Protein AF-A0A7S0CE92-F1 (afdb_monomer_lite)

Radius of gyration: 18.15 Å; chains: 1; bounding box: 61×39×43 Å

Secondary structure (DSSP, 8-state):
-EEE-S---TT---EEEE--B--SSPPS---HHHH---HHHHSSTTSBPHHHHHHHHHHHHTTS-EEESSHHHHHHHHT----GGGEEEGGG-GGGEEEEEETTEEEEPPHHHHHHHHH----S-TTS---HHHHHHHHHHHHHHHHHHHHHHHHHHHHHHHHHTT---

Sequence (169 aa):
VSLIGWEGSTSERQVLLDTFVKVPERITDFRTWVSGVRAKNINADTAMELHACRNMVGKLLKGKILIGHSLSNDLKALMLDHPRRDVRDTARYGPYMRARTVGGRLQSRKLKDLAEEMLGLKIQQVGKSHSSIDDAGAAMELYKVVREDWEKELAFKLGKKAGKSRKPV

Organism: NCBI:txid420281

InterPro domains:
  IPR012337 Ribonuclease H-like superfamily [SSF53098] (15-144)
  IPR013520 Ribonuclease H-like domain [PF00929] (18-143)
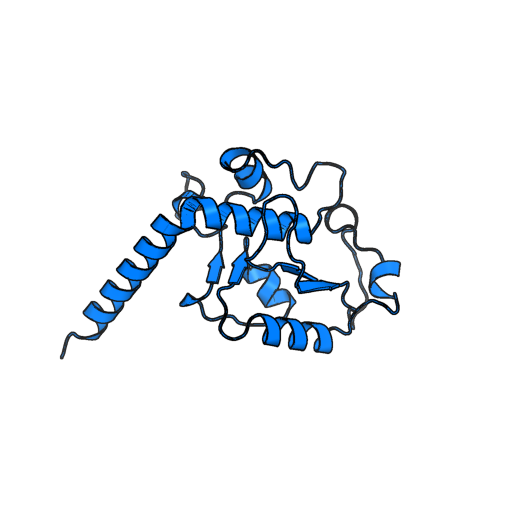  IPR013520 Ribonuclease H-like domain [SM00479] (1-152)
  IPR036397 Ribonuclease H superfamily [G3DSA:3.30.420.10] (1-165)
  IPR047021 RNA exonuclease REXO1/REXO3/REXO4-like [PTHR12801] (11-155)

Structure (mmCIF, N/CA/C/O backbone):
data_AF-A0A7S0CE92-F1
#
_entry.id   AF-A0A7S0CE92-F1
#
loop_
_atom_site.group_PDB
_atom_site.id
_atom_site.type_symbol
_atom_site.label_atom_id
_atom_site.label_alt_id
_atom_site.label_comp_id
_atom_site.label_asym_id
_atom_site.label_entity_id
_atom_site.label_seq_id
_atom_site.pdbx_PDB_ins_code
_atom_site.Cartn_x
_atom_site.Cartn_y
_atom_site.Cartn_z
_atom_site.occupancy
_atom_site.B_iso_or_equiv
_atom_site.auth_seq_id
_atom_site.au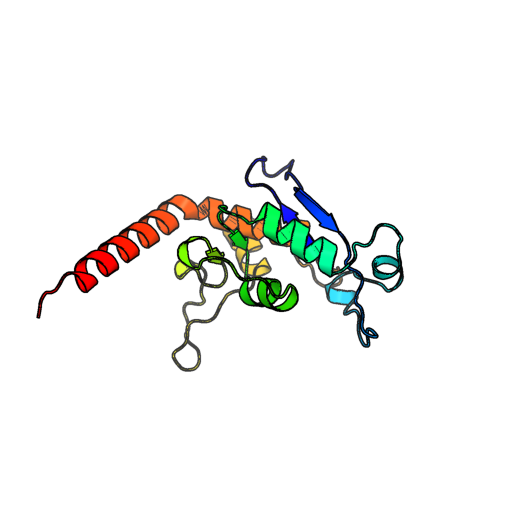th_comp_id
_atom_site.auth_asym_id
_atom_site.auth_atom_id
_atom_site.pdbx_PDB_model_num
ATOM 1 N N . VAL A 1 1 ? 3.609 -5.321 -8.635 1.00 93.88 1 VAL A N 1
ATOM 2 C CA . VAL A 1 1 ? 2.409 -5.476 -7.786 1.00 93.88 1 VAL A CA 1
ATOM 3 C C . VAL A 1 1 ? 2.814 -6.335 -6.620 1.00 93.88 1 VAL A C 1
ATOM 5 O O . VAL A 1 1 ? 3.317 -7.427 -6.862 1.00 93.88 1 VAL A O 1
ATOM 8 N N . SER A 1 2 ? 2.607 -5.842 -5.404 1.00 96.25 2 SER A N 1
ATOM 9 C CA . SER A 1 2 ? 2.942 -6.585 -4.193 1.00 96.25 2 SER A CA 1
ATOM 10 C C . SER A 1 2 ? 1.718 -6.660 -3.284 1.00 96.25 2 SER A C 1
ATOM 12 O O . SER A 1 2 ? 1.010 -5.668 -3.121 1.00 96.25 2 SER A O 1
ATOM 14 N N . LEU A 1 3 ? 1.457 -7.835 -2.719 1.00 96.44 3 LEU A N 1
ATOM 15 C CA . LEU A 1 3 ? 0.448 -8.070 -1.691 1.00 96.44 3 LEU A CA 1
ATOM 16 C C . LEU A 1 3 ? 1.130 -8.756 -0.515 1.00 96.44 3 LEU A C 1
ATOM 18 O O . LEU A 1 3 ? 1.846 -9.741 -0.696 1.00 96.44 3 LEU A O 1
ATOM 22 N N . ILE A 1 4 ? 0.870 -8.253 0.684 1.00 95.12 4 ILE A N 1
ATOM 23 C CA . ILE A 1 4 ? 1.390 -8.826 1.922 1.00 95.12 4 ILE A CA 1
ATOM 24 C C . ILE A 1 4 ? 0.248 -9.401 2.759 1.00 95.12 4 ILE A C 1
ATOM 26 O O . ILE A 1 4 ? -0.882 -8.908 2.720 1.00 95.12 4 ILE A O 1
ATOM 30 N N . GLY A 1 5 ? 0.548 -10.468 3.487 1.00 93.50 5 GLY A N 1
ATOM 31 C CA . GLY A 1 5 ? -0.342 -11.090 4.450 1.00 93.50 5 GLY A CA 1
ATOM 32 C C . GLY A 1 5 ? -0.479 -10.242 5.708 1.00 93.50 5 GLY A C 1
ATOM 33 O O . GLY A 1 5 ? 0.359 -9.394 6.010 1.00 93.50 5 GLY A O 1
ATOM 34 N N . TRP A 1 6 ? -1.571 -10.472 6.435 1.00 90.62 6 TRP A N 1
ATOM 35 C CA . TRP A 1 6 ? -1.788 -9.878 7.755 1.00 90.62 6 TRP A CA 1
ATOM 36 C C . TRP A 1 6 ? -0.788 -10.409 8.792 1.00 90.62 6 TRP A C 1
ATOM 38 O O . TRP A 1 6 ? -0.317 -9.654 9.645 1.00 90.62 6 TRP A O 1
ATOM 48 N N . GLU A 1 7 ? -0.491 -11.707 8.696 1.00 80.69 7 GLU A N 1
ATOM 49 C CA . GLU A 1 7 ? 0.362 -12.443 9.623 1.00 80.69 7 GLU A CA 1
ATOM 50 C C . GLU A 1 7 ? 1.842 -12.090 9.429 1.00 80.69 7 GLU A C 1
ATOM 52 O O . GLU A 1 7 ? 2.333 -11.988 8.301 1.00 80.69 7 GLU A O 1
ATOM 57 N N . GLY A 1 8 ? 2.542 -11.908 10.550 1.00 59.25 8 GLY A N 1
ATOM 58 C CA . GLY A 1 8 ? 3.961 -11.555 10.603 1.00 59.25 8 GLY A CA 1
ATOM 59 C C . GLY A 1 8 ? 4.266 -10.486 11.655 1.00 59.25 8 GLY A C 1
ATOM 60 O O . GLY A 1 8 ? 3.479 -9.558 11.874 1.00 59.25 8 GLY A O 1
ATOM 61 N N . SER A 1 9 ? 5.420 -10.617 12.314 1.00 52.62 9 SER A N 1
ATOM 62 C CA . SER A 1 9 ? 6.028 -9.534 13.094 1.00 52.62 9 SER A CA 1
ATOM 63 C C . SER A 1 9 ? 6.696 -8.527 12.148 1.00 52.62 9 SER A C 1
ATOM 65 O O . SER A 1 9 ? 6.919 -8.819 10.971 1.00 52.62 9 SER A O 1
ATOM 67 N N . THR A 1 10 ? 7.060 -7.341 12.647 1.00 55.44 10 THR A N 1
ATOM 68 C CA . THR A 1 10 ? 7.720 -6.280 11.860 1.00 55.44 10 THR A CA 1
ATOM 69 C C . THR A 1 10 ? 8.959 -6.770 11.090 1.00 55.44 10 THR A C 1
ATOM 71 O O . THR A 1 10 ? 9.312 -6.175 10.074 1.00 55.44 10 THR A O 1
ATOM 74 N N . SER A 1 11 ? 9.601 -7.856 11.542 1.00 57.16 11 SER A N 1
ATOM 75 C CA . SER A 1 11 ? 10.806 -8.438 10.942 1.00 57.16 11 SER A CA 1
ATOM 76 C C . SER A 1 11 ? 10.554 -9.496 9.857 1.00 57.16 11 SER A C 1
ATOM 78 O O . SER A 1 11 ? 11.438 -9.702 9.033 1.00 57.16 11 SER A O 1
ATOM 80 N N . GLU A 1 12 ? 9.381 -10.138 9.798 1.00 65.19 12 GLU A N 1
ATOM 81 C CA . GLU A 1 12 ? 9.079 -11.209 8.829 1.00 65.19 12 GLU A CA 1
ATOM 82 C C . GLU A 1 12 ? 7.691 -11.005 8.211 1.00 65.19 12 GLU A C 1
ATOM 84 O O . GLU A 1 12 ? 6.700 -11.637 8.582 1.00 65.19 12 GLU A O 1
ATOM 89 N N . ARG A 1 13 ? 7.599 -10.076 7.253 1.00 77.56 13 ARG A N 1
ATOM 90 C CA . ARG A 1 13 ? 6.360 -9.860 6.496 1.00 77.56 13 ARG A CA 1
ATOM 91 C C . ARG A 1 13 ? 6.108 -11.050 5.574 1.00 77.56 13 ARG A C 1
ATOM 93 O O . ARG A 1 13 ? 6.932 -11.348 4.710 1.00 77.56 13 ARG A O 1
ATOM 100 N N . GLN A 1 14 ? 4.937 -11.671 5.679 1.00 90.62 14 GLN A N 1
ATOM 101 C CA . GLN A 1 14 ? 4.518 -12.685 4.717 1.00 90.62 14 GLN A CA 1
ATOM 102 C C . GLN A 1 14 ? 4.179 -12.026 3.370 1.00 90.62 14 GLN A C 1
ATOM 104 O O . GLN A 1 14 ? 3.158 -11.354 3.236 1.00 90.62 14 GLN A O 1
ATOM 109 N N . VAL A 1 15 ? 5.008 -12.224 2.347 1.00 93.56 15 VAL A N 1
ATOM 110 C CA . VAL A 1 15 ? 4.711 -11.765 0.980 1.00 93.56 15 VAL A CA 1
ATOM 111 C C . VAL A 1 15 ? 3.827 -12.802 0.286 1.00 93.56 15 VAL A C 1
ATOM 113 O O . VAL A 1 15 ? 4.238 -13.940 0.086 1.00 93.56 15 VAL A O 1
ATOM 116 N N . LEU A 1 16 ? 2.601 -12.417 -0.077 1.00 95.12 16 LEU A N 1
ATOM 117 C CA . LEU A 1 16 ? 1.643 -13.289 -0.776 1.00 95.12 16 LEU A CA 1
ATOM 118 C C . LEU A 1 16 ? 1.808 -13.229 -2.295 1.00 95.12 16 LEU A C 1
ATOM 120 O O . LEU A 1 16 ? 1.530 -14.196 -2.999 1.00 95.12 16 LEU A O 1
ATOM 124 N N . LEU A 1 17 ? 2.212 -12.066 -2.798 1.00 96.69 17 LEU A N 1
ATOM 125 C CA . LEU A 1 17 ? 2.507 -11.820 -4.200 1.00 96.69 17 LEU A CA 1
ATOM 126 C C . LEU A 1 17 ? 3.552 -10.714 -4.266 1.00 96.69 17 LEU A C 1
ATOM 128 O O . LEU A 1 17 ? 3.365 -9.677 -3.639 1.00 96.69 17 LEU A O 1
ATOM 132 N N . ASP A 1 18 ? 4.600 -10.900 -5.056 1.00 96.31 18 ASP A N 1
ATOM 133 C CA . ASP A 1 18 ? 5.468 -9.814 -5.494 1.00 96.31 18 ASP A CA 1
ATOM 134 C C . ASP A 1 18 ? 5.939 -10.096 -6.915 1.00 96.31 18 ASP A C 1
ATOM 136 O O . ASP A 1 18 ? 6.604 -11.093 -7.184 1.00 96.31 18 ASP A O 1
ATOM 140 N N . THR A 1 19 ? 5.496 -9.273 -7.859 1.00 96.44 19 THR A N 1
ATOM 141 C CA . THR A 1 19 ? 5.752 -9.526 -9.276 1.00 96.44 19 THR A CA 1
ATOM 142 C C . THR A 1 19 ? 5.774 -8.244 -10.096 1.00 96.44 19 THR A C 1
ATOM 144 O O . THR A 1 19 ? 5.010 -7.300 -9.847 1.00 96.44 19 THR A O 1
ATOM 147 N N . PHE A 1 20 ? 6.619 -8.221 -11.123 1.00 97.06 20 PHE A N 1
ATOM 148 C CA . PHE A 1 20 ? 6.483 -7.272 -12.222 1.00 97.06 20 PHE A CA 1
ATOM 149 C C . PHE A 1 20 ? 5.397 -7.747 -13.181 1.00 97.06 20 PHE A C 1
ATOM 151 O O . PHE A 1 20 ? 5.122 -8.937 -13.294 1.00 97.06 20 PHE A O 1
ATOM 158 N N . VAL A 1 21 ? 4.761 -6.804 -13.870 1.00 95.81 21 VAL A N 1
ATOM 159 C CA . VAL A 1 21 ? 3.626 -7.109 -14.740 1.00 95.81 21 VAL A CA 1
ATOM 160 C C . VAL A 1 21 ? 3.936 -6.630 -16.142 1.00 95.81 21 VAL A C 1
ATOM 162 O O . VAL A 1 21 ? 4.264 -5.460 -16.335 1.00 95.81 21 VAL A O 1
ATOM 165 N N . LYS A 1 22 ? 3.813 -7.529 -17.115 1.00 94.56 22 LYS A N 1
ATOM 166 C CA . LYS A 1 22 ? 3.915 -7.201 -18.533 1.00 94.56 22 LYS A CA 1
ATOM 167 C C . LYS A 1 22 ? 2.806 -6.237 -18.923 1.00 94.56 22 LYS A C 1
ATOM 169 O O . LYS A 1 22 ? 1.646 -6.421 -18.553 1.00 94.56 22 LYS A O 1
ATOM 174 N N . VAL A 1 23 ? 3.173 -5.199 -19.665 1.00 88.81 23 VAL A N 1
ATOM 175 C CA . VAL A 1 23 ? 2.241 -4.175 -20.144 1.00 88.81 23 VAL A CA 1
ATOM 176 C C . VAL A 1 23 ? 2.038 -4.400 -21.644 1.00 88.81 23 VAL A C 1
ATOM 178 O O . VAL A 1 23 ? 3.033 -4.518 -22.355 1.00 88.81 23 VAL A O 1
ATOM 181 N N . PRO A 1 24 ? 0.789 -4.483 -22.137 1.00 84.62 24 PRO A N 1
ATOM 182 C CA . PRO A 1 24 ? 0.520 -4.763 -23.551 1.00 84.62 24 PRO A CA 1
ATOM 183 C C . PRO A 1 24 ? 0.869 -3.587 -24.475 1.00 84.62 24 PRO A C 1
ATOM 185 O O . PRO A 1 24 ? 1.035 -3.767 -25.676 1.00 84.62 24 PRO A O 1
ATOM 188 N N . GLU A 1 25 ? 0.969 -2.381 -23.918 1.00 89.75 25 GLU A N 1
ATOM 189 C CA . GLU A 1 25 ? 1.263 -1.150 -24.645 1.00 89.75 25 GLU A CA 1
ATOM 190 C C . GLU A 1 25 ? 2.722 -0.715 -24.481 1.00 89.75 25 GLU A C 1
ATOM 192 O O . GLU A 1 25 ? 3.402 -1.049 -23.506 1.00 89.75 25 GLU A O 1
ATOM 197 N N . ARG A 1 26 ? 3.197 0.099 -25.431 1.00 92.56 26 ARG A N 1
ATOM 198 C CA . ARG A 1 26 ? 4.536 0.686 -25.376 1.00 92.56 26 ARG A CA 1
ATOM 199 C C . ARG A 1 26 ? 4.656 1.630 -24.179 1.00 92.56 26 ARG A C 1
ATOM 201 O O . ARG A 1 26 ? 3.981 2.653 -24.107 1.00 92.56 26 ARG A O 1
ATOM 208 N N . ILE A 1 27 ? 5.607 1.337 -23.297 1.00 94.00 27 ILE A N 1
ATOM 209 C CA . ILE A 1 27 ? 5.937 2.197 -22.158 1.00 94.00 27 ILE A CA 1
ATOM 210 C C . ILE A 1 27 ? 6.754 3.399 -22.650 1.00 94.00 27 ILE A C 1
ATOM 212 O O . ILE A 1 27 ? 7.824 3.234 -23.239 1.00 94.00 27 ILE A O 1
ATOM 216 N N . THR A 1 28 ? 6.248 4.609 -22.408 1.00 95.38 28 THR A N 1
ATOM 217 C CA . THR A 1 28 ? 6.917 5.878 -22.751 1.00 95.38 28 THR A CA 1
ATOM 218 C C . THR A 1 28 ? 7.804 6.401 -21.624 1.00 95.38 28 THR A C 1
ATOM 220 O O . THR A 1 28 ? 8.846 6.990 -21.895 1.00 95.38 28 THR A O 1
ATOM 223 N N . ASP A 1 29 ? 7.431 6.144 -20.369 1.00 95.31 29 ASP A N 1
ATOM 224 C CA . ASP A 1 29 ? 8.218 6.464 -19.179 1.00 95.31 29 ASP A CA 1
ATOM 225 C C . ASP A 1 29 ? 7.973 5.413 -18.084 1.00 95.31 29 ASP A C 1
ATOM 227 O O . ASP A 1 29 ? 6.848 5.209 -17.629 1.00 95.31 29 ASP A O 1
ATOM 231 N N . PHE A 1 30 ? 9.040 4.745 -17.640 1.00 93.75 30 PHE A N 1
ATOM 232 C CA . PHE A 1 30 ? 8.991 3.753 -16.557 1.00 93.75 30 PHE A CA 1
ATOM 233 C C . PHE A 1 30 ? 8.929 4.389 -15.164 1.00 93.75 30 PHE A C 1
ATOM 235 O O . PHE A 1 30 ? 8.640 3.709 -14.173 1.00 93.75 30 PHE A O 1
ATOM 242 N N . ARG A 1 31 ? 9.246 5.687 -15.073 1.00 94.75 31 ARG A N 1
ATOM 243 C CA . ARG A 1 31 ? 9.402 6.436 -13.823 1.00 94.75 31 ARG A CA 1
ATOM 244 C C . ARG A 1 31 ? 10.353 5.730 -12.858 1.00 94.75 31 ARG A C 1
ATOM 246 O O . ARG A 1 31 ? 10.114 5.717 -11.654 1.00 94.75 31 ARG A O 1
ATOM 253 N N . THR A 1 32 ? 11.435 5.146 -13.384 1.00 95.00 32 THR A N 1
ATOM 254 C CA . THR A 1 32 ? 12.398 4.297 -12.655 1.00 95.00 32 THR A CA 1
ATOM 255 C C . THR A 1 32 ? 12.919 4.948 -11.376 1.00 95.00 32 THR A C 1
ATOM 257 O O . THR A 1 32 ? 13.135 4.271 -10.377 1.00 95.00 32 THR A O 1
ATOM 260 N N . TRP A 1 33 ? 13.105 6.269 -11.395 1.00 92.81 33 TRP A N 1
ATOM 261 C CA . TRP A 1 33 ? 13.563 7.047 -10.245 1.00 92.81 33 TRP A CA 1
ATOM 262 C C . TRP A 1 33 ? 12.583 7.009 -9.058 1.00 92.81 33 TRP A C 1
ATOM 264 O O . TRP A 1 33 ? 13.015 7.165 -7.922 1.00 92.81 33 TRP A O 1
ATOM 274 N N . VAL A 1 34 ? 11.292 6.755 -9.307 1.00 91.62 34 VAL A N 1
ATOM 275 C CA . VAL A 1 34 ? 10.275 6.489 -8.275 1.00 91.62 34 VAL A CA 1
ATOM 276 C C . VAL A 1 34 ? 10.061 4.995 -8.095 1.00 91.62 34 VAL A C 1
ATOM 278 O O . VAL A 1 34 ? 10.133 4.499 -6.982 1.00 91.62 34 VAL A O 1
ATOM 281 N N . SER A 1 35 ? 9.763 4.271 -9.173 1.00 91.81 35 SER A N 1
ATOM 282 C CA . SER A 1 35 ? 9.226 2.906 -9.108 1.00 91.81 35 SER A CA 1
ATOM 283 C C . SER A 1 35 ? 10.295 1.819 -8.986 1.00 91.81 35 SER A C 1
ATOM 285 O O . SER A 1 35 ? 9.977 0.682 -8.658 1.00 91.81 35 SER A O 1
ATOM 287 N N . GLY A 1 36 ? 11.545 2.124 -9.345 1.00 93.62 36 GLY A N 1
ATOM 288 C CA . GLY A 1 36 ? 12.611 1.132 -9.517 1.00 93.62 36 GLY A CA 1
ATOM 289 C C . GLY A 1 36 ? 12.432 0.217 -10.738 1.00 93.62 36 GLY A C 1
ATOM 290 O O . GLY A 1 36 ? 13.351 -0.530 -11.076 1.00 93.62 36 GLY A O 1
ATOM 291 N N . VAL A 1 37 ? 11.291 0.298 -11.432 1.00 95.56 37 VAL A N 1
ATOM 292 C CA . VAL A 1 37 ? 10.939 -0.538 -12.585 1.00 95.56 37 VAL A CA 1
ATOM 293 C C . VAL A 1 37 ? 11.786 -0.148 -13.792 1.00 95.56 37 VAL A C 1
ATOM 295 O O . VAL A 1 37 ? 11.926 1.026 -14.119 1.00 95.56 37 VAL A O 1
ATOM 298 N N . ARG A 1 38 ? 12.327 -1.142 -14.497 1.00 95.50 38 ARG A N 1
ATOM 299 C CA . ARG A 1 38 ? 13.091 -0.986 -15.743 1.00 95.50 38 ARG A CA 1
ATOM 300 C C . ARG A 1 38 ? 12.521 -1.898 -16.825 1.00 95.50 38 ARG A C 1
ATOM 302 O O . ARG A 1 38 ? 11.871 -2.892 -16.514 1.00 95.50 38 ARG A O 1
ATOM 309 N N . ALA A 1 39 ? 12.858 -1.638 -18.089 1.00 94.56 39 ALA A N 1
ATOM 310 C CA . ALA A 1 39 ? 12.448 -2.486 -19.215 1.00 94.56 39 ALA A CA 1
ATOM 311 C C . ALA A 1 39 ? 12.777 -3.976 -18.994 1.00 94.56 39 ALA A C 1
ATOM 313 O O . ALA A 1 39 ? 11.930 -4.835 -19.215 1.00 94.56 39 ALA A O 1
ATOM 314 N N . LYS A 1 40 ? 13.963 -4.280 -18.443 1.00 95.12 40 LYS A N 1
ATOM 315 C CA . LYS A 1 40 ? 14.366 -5.656 -18.105 1.00 95.12 40 LYS A CA 1
ATOM 316 C C . LYS A 1 40 ? 13.442 -6.348 -17.100 1.00 95.12 40 LYS A C 1
ATOM 318 O O . LYS A 1 40 ? 13.341 -7.562 -17.127 1.00 95.12 40 LYS A O 1
ATOM 323 N N . ASN A 1 41 ? 12.795 -5.596 -16.207 1.00 94.94 41 ASN A N 1
ATOM 324 C CA . ASN A 1 41 ? 11.875 -6.163 -15.225 1.00 94.94 41 ASN A CA 1
ATOM 325 C C . ASN A 1 41 ? 10.555 -6.575 -15.873 1.00 94.94 41 ASN A C 1
ATOM 327 O O . ASN A 1 41 ? 9.974 -7.572 -15.475 1.00 94.94 41 ASN A O 1
ATOM 331 N N . ILE A 1 42 ? 10.094 -5.803 -16.858 1.00 93.94 42 ILE A N 1
ATOM 332 C CA . ILE A 1 42 ? 8.842 -6.055 -17.578 1.00 93.94 42 ILE A CA 1
ATOM 333 C C . ILE A 1 42 ? 9.026 -7.167 -18.615 1.00 93.94 42 ILE A C 1
ATOM 335 O O . ILE A 1 42 ? 8.133 -7.982 -18.798 1.00 93.94 42 ILE A O 1
ATOM 339 N N . ASN A 1 43 ? 10.198 -7.234 -19.248 1.00 91.69 43 ASN A N 1
ATOM 340 C CA . ASN A 1 43 ? 10.514 -8.229 -20.276 1.00 91.69 43 ASN A CA 1
ATOM 341 C C . ASN A 1 43 ? 11.083 -9.541 -19.711 1.00 91.69 43 ASN A C 1
ATOM 343 O O . ASN A 1 43 ? 11.430 -10.424 -20.487 1.00 91.69 43 ASN A O 1
ATOM 347 N N . ALA A 1 44 ? 11.236 -9.657 -18.391 1.00 92.25 44 ALA A N 1
ATOM 348 C CA . ALA A 1 44 ? 11.722 -10.882 -17.770 1.00 92.25 44 ALA A CA 1
ATOM 349 C C . ALA A 1 44 ? 10.684 -12.007 -17.887 1.00 92.25 44 ALA A C 1
ATOM 351 O O . ALA A 1 44 ? 9.482 -11.763 -17.771 1.00 92.25 44 ALA A O 1
ATOM 352 N N . ASP A 1 45 ? 11.151 -13.251 -17.995 1.00 92.19 45 ASP A N 1
ATOM 353 C CA . ASP A 1 45 ? 10.279 -14.436 -17.983 1.00 92.19 45 ASP A CA 1
ATOM 354 C C . ASP A 1 45 ? 9.525 -14.598 -16.654 1.00 92.19 45 ASP A C 1
ATOM 356 O O . ASP A 1 45 ? 8.461 -15.209 -16.596 1.00 92.19 45 ASP A O 1
ATOM 360 N N . THR A 1 46 ? 10.050 -14.002 -15.580 1.00 92.69 46 THR A N 1
ATOM 361 C CA . THR A 1 46 ? 9.419 -13.963 -14.255 1.00 92.69 46 THR A CA 1
ATOM 362 C C . THR A 1 46 ? 8.313 -12.911 -14.133 1.00 92.69 46 THR A C 1
ATOM 364 O O . THR A 1 46 ? 7.587 -12.905 -13.136 1.00 92.69 46 THR A O 1
ATOM 367 N N . ALA A 1 47 ? 8.166 -12.012 -15.113 1.00 95.50 47 ALA A N 1
ATOM 368 C CA . ALA A 1 47 ? 7.102 -11.018 -15.120 1.00 95.50 47 ALA A CA 1
ATOM 369 C C . ALA A 1 47 ? 5.771 -11.658 -15.525 1.00 95.50 47 ALA A C 1
ATOM 371 O O . ALA A 1 47 ? 5.662 -12.338 -16.548 1.00 95.50 47 ALA A O 1
ATOM 372 N N . MET A 1 48 ? 4.729 -11.404 -14.739 1.00 96.81 48 MET A N 1
ATOM 373 C CA . MET A 1 48 ? 3.404 -11.951 -14.998 1.00 96.81 48 MET A CA 1
ATOM 374 C C . MET A 1 48 ? 2.690 -11.215 -16.130 1.00 96.81 48 MET A C 1
ATOM 376 O O . MET A 1 48 ? 2.734 -9.989 -16.226 1.00 96.81 48 MET A O 1
ATOM 380 N N . GLU A 1 49 ? 1.922 -11.956 -16.927 1.00 96.06 49 GLU A N 1
ATOM 381 C CA . GLU A 1 49 ? 0.948 -11.364 -17.845 1.00 96.06 49 GLU A CA 1
ATOM 382 C C . GLU A 1 49 ? -0.117 -10.572 -17.072 1.00 96.06 49 GLU A C 1
ATOM 384 O O . GLU A 1 49 ? -0.605 -11.011 -16.024 1.00 96.06 49 GLU A O 1
ATOM 389 N N . LEU A 1 50 ? -0.532 -9.419 -17.606 1.00 94.19 50 LEU A N 1
ATOM 390 C CA . LEU A 1 50 ? -1.469 -8.513 -16.933 1.00 94.19 50 LEU A CA 1
ATOM 391 C C . LEU A 1 50 ? -2.779 -9.199 -16.519 1.00 94.19 50 LEU A C 1
ATOM 393 O O . LEU A 1 50 ? -3.253 -9.009 -15.399 1.00 94.19 50 LEU A O 1
ATOM 397 N N . HIS A 1 51 ? -3.355 -10.028 -17.392 1.00 94.94 51 HIS A N 1
ATOM 398 C CA . HIS A 1 51 ? -4.575 -10.776 -17.076 1.00 94.94 51 HIS A CA 1
ATOM 399 C C . HIS A 1 51 ? -4.355 -11.804 -15.954 1.00 94.94 51 HIS A C 1
ATOM 401 O O . HIS A 1 51 ? -5.174 -11.906 -15.039 1.00 94.94 51 HIS A O 1
ATOM 407 N N . ALA A 1 52 ? -3.228 -12.521 -15.973 1.00 96.50 52 ALA A N 1
ATOM 408 C CA . ALA A 1 52 ? -2.882 -13.475 -14.923 1.00 96.50 52 ALA A CA 1
ATOM 409 C C . ALA A 1 52 ? -2.684 -12.770 -13.572 1.00 96.50 52 ALA A C 1
ATOM 411 O O . ALA A 1 52 ? -3.200 -13.237 -12.555 1.00 96.50 52 ALA A O 1
ATOM 412 N N . CYS A 1 53 ? -2.013 -11.612 -13.571 1.00 97.06 53 CYS A N 1
ATOM 413 C CA . CYS A 1 53 ? -1.837 -10.788 -12.378 1.00 97.06 53 CYS A CA 1
ATOM 414 C C . CYS A 1 53 ? -3.193 -10.345 -11.808 1.00 97.06 53 CYS A C 1
ATOM 416 O O . CYS A 1 53 ? -3.464 -10.567 -10.630 1.00 97.06 53 CYS A O 1
ATOM 418 N N . ARG A 1 54 ? -4.094 -9.815 -12.649 1.00 96.56 54 ARG A N 1
ATOM 419 C CA . ARG A 1 54 ? -5.456 -9.419 -12.243 1.00 96.56 54 ARG A CA 1
ATOM 420 C C . ARG A 1 54 ? -6.239 -10.566 -11.619 1.00 96.56 54 ARG A C 1
ATOM 422 O O . ARG A 1 54 ? -6.819 -10.396 -10.549 1.00 96.56 54 ARG A O 1
ATOM 429 N N . ASN A 1 55 ? -6.222 -11.737 -12.253 1.00 97.62 55 ASN A N 1
ATOM 430 C CA . ASN A 1 55 ? -6.910 -12.919 -11.741 1.00 97.62 55 ASN A CA 1
ATOM 431 C C . ASN A 1 55 ? -6.344 -13.364 -10.390 1.00 97.62 55 ASN A C 1
ATOM 433 O O . ASN A 1 55 ? -7.104 -13.713 -9.488 1.00 97.62 55 ASN A O 1
ATOM 437 N N . MET A 1 56 ? -5.019 -13.353 -10.240 1.00 97.94 56 MET A N 1
ATOM 438 C CA . MET A 1 56 ? -4.357 -13.739 -8.998 1.00 97.94 56 MET A CA 1
ATOM 439 C C . MET A 1 56 ? -4.664 -12.754 -7.867 1.00 97.94 56 MET A C 1
ATOM 441 O O . MET A 1 56 ? -5.086 -13.181 -6.795 1.00 97.94 56 MET A O 1
ATOM 445 N N . VAL A 1 57 ? -4.549 -11.447 -8.124 1.00 98.06 57 VAL A N 1
ATOM 446 C CA . VAL A 1 57 ? -4.918 -10.400 -7.160 1.00 98.06 57 VAL A CA 1
ATOM 447 C C . VAL A 1 57 ? -6.393 -10.523 -6.779 1.00 98.06 57 VAL A C 1
ATOM 449 O O . VAL A 1 57 ? -6.713 -10.579 -5.596 1.00 98.06 57 VAL A O 1
ATOM 452 N N . GLY A 1 58 ? -7.298 -10.648 -7.752 1.00 97.75 58 GLY A N 1
ATOM 453 C CA . GLY A 1 58 ? -8.731 -10.801 -7.491 1.00 97.75 58 GLY A CA 1
ATOM 454 C C . GLY A 1 58 ? -9.053 -12.024 -6.625 1.00 97.75 58 GLY A C 1
ATOM 455 O O . GLY A 1 58 ? -9.854 -11.927 -5.695 1.00 97.75 58 GLY A O 1
ATOM 456 N N . LYS A 1 59 ? -8.386 -13.161 -6.871 1.00 98.00 59 LYS A N 1
ATOM 457 C CA . LYS A 1 59 ? -8.506 -14.365 -6.032 1.00 98.00 59 LYS A CA 1
ATOM 458 C C . LYS A 1 59 ? -7.998 -14.124 -4.612 1.00 98.00 59 LYS A C 1
ATOM 460 O O . LYS A 1 59 ? -8.693 -14.483 -3.666 1.00 98.00 59 LYS A O 1
ATOM 465 N N . LEU A 1 60 ? -6.828 -13.501 -4.461 1.00 97.12 60 LEU A N 1
ATOM 466 C CA . LEU A 1 60 ? -6.233 -13.212 -3.154 1.00 97.12 60 LEU A CA 1
ATOM 467 C C . LEU A 1 60 ? -7.079 -12.230 -2.335 1.00 97.12 60 LEU A C 1
ATOM 469 O O . LEU A 1 60 ? -7.174 -12.388 -1.123 1.00 97.12 60 LEU A O 1
ATOM 473 N N . LEU A 1 61 ? -7.729 -11.257 -2.977 1.00 97.12 61 LEU A N 1
ATOM 474 C CA . LEU A 1 61 ? -8.563 -10.257 -2.303 1.00 97.12 61 LEU A CA 1
ATOM 475 C C . LEU A 1 61 ? -9.989 -10.737 -1.993 1.00 97.12 61 LEU A C 1
ATOM 477 O O . LEU A 1 61 ? -10.692 -10.100 -1.205 1.00 97.12 61 LEU A O 1
ATOM 481 N N . LYS A 1 62 ? -10.454 -11.832 -2.604 1.00 97.19 62 LYS A N 1
ATOM 482 C CA . LYS A 1 62 ? -11.843 -12.289 -2.466 1.00 97.19 62 LYS A CA 1
ATOM 483 C C . LYS A 1 62 ? -12.183 -12.595 -1.003 1.00 97.19 62 LYS A C 1
ATOM 485 O O . LYS A 1 62 ? -11.571 -13.457 -0.379 1.00 97.19 62 LYS A O 1
ATOM 490 N N . GLY A 1 63 ? -13.199 -11.903 -0.480 1.00 96.69 63 GLY A N 1
ATOM 491 C CA . GLY A 1 63 ? -13.691 -12.087 0.891 1.00 96.69 63 GLY A CA 1
ATOM 492 C C . GLY A 1 63 ? -12.726 -11.614 1.983 1.00 96.69 63 GLY A C 1
ATOM 493 O O . GLY A 1 63 ? -12.913 -11.978 3.140 1.00 96.69 63 GLY A O 1
ATOM 494 N N . LYS A 1 64 ? -11.692 -10.840 1.632 1.00 97.25 64 LYS A N 1
ATOM 495 C CA . LYS A 1 64 ? -10.724 -10.283 2.584 1.00 97.25 64 LYS A CA 1
ATOM 496 C C . LYS A 1 64 ? -10.940 -8.791 2.782 1.00 97.25 64 LYS A C 1
ATOM 498 O O . LYS A 1 64 ? -11.606 -8.146 1.983 1.00 97.25 64 LYS A O 1
ATOM 503 N N . ILE A 1 65 ? -10.332 -8.264 3.838 1.00 97.88 65 ILE A N 1
ATOM 504 C CA . ILE A 1 65 ? -10.181 -6.831 4.070 1.00 97.88 65 ILE A CA 1
ATOM 505 C C . ILE A 1 65 ? -8.937 -6.352 3.314 1.00 97.88 65 ILE A C 1
ATOM 507 O O . ILE A 1 65 ? -7.856 -6.909 3.501 1.00 97.88 65 ILE A O 1
ATOM 511 N N . LEU A 1 66 ? -9.078 -5.320 2.484 1.00 98.44 66 LEU A N 1
ATOM 512 C CA . LEU A 1 66 ? -7.969 -4.694 1.767 1.00 98.44 66 LEU A CA 1
ATOM 513 C C . LEU A 1 66 ? -7.488 -3.443 2.506 1.00 98.44 66 LEU A C 1
ATOM 515 O O . LEU A 1 66 ? -8.224 -2.461 2.615 1.00 98.44 66 LEU A O 1
ATOM 519 N N . ILE A 1 67 ? -6.240 -3.468 2.968 1.00 98.38 67 ILE A N 1
ATOM 520 C CA . ILE A 1 67 ? -5.568 -2.348 3.637 1.00 98.38 67 ILE A CA 1
ATOM 521 C C . ILE A 1 67 ? -4.529 -1.743 2.691 1.00 98.38 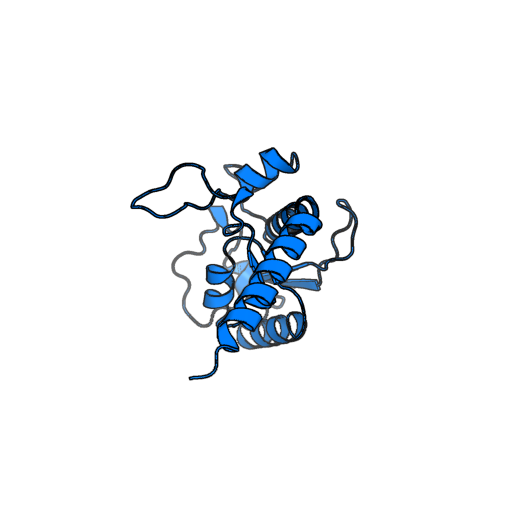67 ILE A C 1
ATOM 523 O O . ILE A 1 67 ? -3.854 -2.466 1.961 1.00 98.38 67 ILE A O 1
ATOM 527 N N . GLY A 1 68 ? -4.396 -0.417 2.691 1.00 98.06 68 GLY A N 1
ATOM 528 C CA . GLY A 1 68 ? -3.394 0.270 1.878 1.00 98.06 68 GLY A CA 1
ATOM 529 C C . GLY A 1 68 ? -3.442 1.785 2.020 1.00 98.06 68 GLY A C 1
ATOM 530 O O . GLY A 1 68 ? -4.033 2.317 2.962 1.00 98.06 68 GLY A O 1
ATOM 531 N N . HIS A 1 69 ? -2.810 2.492 1.084 1.00 98.31 69 HIS A N 1
ATOM 532 C CA . HIS A 1 69 ? -2.732 3.950 1.086 1.00 98.31 69 HIS A CA 1
ATOM 533 C C . HIS A 1 69 ? -3.027 4.510 -0.308 1.00 98.31 69 HIS A C 1
ATOM 535 O O . HIS A 1 69 ? -2.241 4.324 -1.228 1.00 98.31 69 HIS A O 1
ATOM 541 N N . SER A 1 70 ? -4.138 5.238 -0.457 1.00 96.81 70 SER A N 1
ATOM 542 C CA . SER A 1 70 ? -4.659 5.721 -1.748 1.00 96.81 70 SER A CA 1
ATOM 543 C C . SER A 1 70 ? -5.026 4.597 -2.730 1.00 96.81 70 SER A C 1
ATOM 545 O O . SER A 1 70 ? -4.812 4.719 -3.939 1.00 96.81 70 SER A O 1
ATOM 547 N N . LEU A 1 71 ? -5.657 3.537 -2.211 1.00 97.31 71 LEU A N 1
ATOM 548 C CA . LEU A 1 71 ? -5.978 2.286 -2.920 1.00 97.31 71 LEU A CA 1
ATOM 549 C C . LEU A 1 71 ? -6.800 2.469 -4.204 1.00 97.31 71 LEU A C 1
ATOM 551 O O . LEU A 1 71 ? -6.802 1.595 -5.069 1.00 97.31 71 LEU A O 1
ATOM 555 N N . SER A 1 72 ? -7.512 3.591 -4.355 1.00 95.38 72 SER A N 1
ATOM 556 C CA . SER A 1 72 ? -8.243 3.895 -5.590 1.00 95.38 72 SER A CA 1
ATOM 557 C C . SER A 1 72 ? -7.330 3.952 -6.815 1.00 95.38 72 SER A C 1
ATOM 559 O O . SER A 1 72 ? -7.766 3.599 -7.907 1.00 95.38 72 SER A O 1
ATOM 561 N N . ASN A 1 73 ? -6.081 4.396 -6.645 1.00 94.38 73 ASN A N 1
ATOM 562 C CA . ASN A 1 73 ? -5.115 4.472 -7.737 1.00 94.38 73 ASN A CA 1
ATOM 563 C C . ASN A 1 73 ? -4.689 3.067 -8.182 1.00 94.38 73 ASN A C 1
ATOM 565 O O . ASN A 1 73 ? -4.714 2.769 -9.376 1.00 94.38 73 ASN A O 1
ATOM 569 N N . ASP A 1 74 ? -4.375 2.196 -7.222 1.00 95.12 74 ASP A N 1
ATOM 570 C CA . ASP A 1 74 ? -3.918 0.827 -7.474 1.00 95.12 74 ASP A CA 1
ATOM 571 C C . ASP A 1 74 ? -5.025 -0.039 -8.082 1.00 95.12 74 ASP A C 1
ATOM 573 O O . ASP A 1 74 ? -4.826 -0.696 -9.105 1.00 95.12 74 ASP A O 1
ATOM 577 N N . LEU A 1 75 ? -6.225 0.011 -7.496 1.00 96.69 75 LEU A N 1
ATOM 578 C CA . LEU A 1 75 ? -7.392 -0.725 -7.984 1.00 96.69 75 LEU A CA 1
ATOM 579 C C . LEU A 1 75 ? -7.780 -0.291 -9.402 1.00 96.69 75 LEU A C 1
ATOM 581 O O . LEU A 1 75 ? -8.040 -1.141 -10.254 1.00 96.69 75 LEU A O 1
ATOM 585 N N . LYS A 1 76 ? -7.726 1.016 -9.697 1.00 96.00 76 LYS A N 1
ATOM 586 C CA . LYS A 1 76 ? -7.969 1.533 -11.049 1.00 96.00 76 LYS A CA 1
ATOM 587 C C . LYS A 1 76 ? -6.916 1.044 -12.044 1.00 96.00 76 LYS A C 1
ATOM 589 O O . LYS A 1 76 ? -7.284 0.623 -13.137 1.00 96.00 76 LYS A O 1
ATOM 594 N N . ALA A 1 77 ? -5.632 1.061 -11.681 1.00 92.94 77 ALA A N 1
ATOM 595 C CA . ALA A 1 77 ? -4.560 0.551 -12.541 1.00 92.94 77 ALA A CA 1
ATOM 596 C C . ALA A 1 77 ? -4.731 -0.950 -12.843 1.00 92.94 77 ALA A C 1
ATOM 598 O O . ALA A 1 77 ? -4.497 -1.412 -13.963 1.00 92.94 77 ALA A O 1
ATOM 599 N N . LEU A 1 78 ? -5.211 -1.712 -11.859 1.00 94.06 78 LEU A N 1
ATOM 600 C CA . LEU A 1 78 ? -5.506 -3.133 -12.010 1.00 94.06 78 LEU A CA 1
ATOM 601 C C . LEU A 1 78 ? -6.871 -3.411 -12.647 1.00 94.06 78 LEU A C 1
ATOM 603 O O . LEU A 1 78 ? -7.113 -4.554 -13.019 1.00 94.06 78 LEU A O 1
ATOM 607 N N . MET A 1 79 ? -7.724 -2.405 -12.850 1.00 94.44 79 MET A N 1
ATOM 608 C CA . MET A 1 79 ? -9.118 -2.574 -13.285 1.00 94.44 79 MET A CA 1
ATOM 609 C C . MET A 1 79 ? -9.882 -3.573 -12.400 1.00 94.44 79 MET A C 1
ATOM 611 O O . MET A 1 79 ? -10.562 -4.471 -12.893 1.00 94.44 79 MET A O 1
ATOM 615 N N . LEU A 1 80 ? -9.714 -3.441 -11.083 1.00 96.19 80 LEU A N 1
ATOM 616 C CA . LEU A 1 80 ? -10.379 -4.255 -10.071 1.00 96.19 80 LEU A CA 1
ATOM 617 C C . LEU A 1 80 ? -11.219 -3.370 -9.155 1.00 96.19 80 LEU A C 1
ATOM 619 O O . LEU A 1 80 ? -10.858 -2.230 -8.878 1.00 96.19 80 LEU A O 1
ATOM 623 N N . ASP A 1 81 ? -12.292 -3.942 -8.620 1.00 95.81 81 ASP A N 1
ATOM 624 C CA . ASP A 1 81 ? -13.089 -3.341 -7.558 1.00 95.81 81 ASP A CA 1
ATOM 625 C C . ASP A 1 81 ? -12.965 -4.153 -6.269 1.00 95.81 81 ASP A C 1
ATOM 627 O O . ASP A 1 81 ? -12.746 -5.367 -6.280 1.00 95.81 81 ASP A O 1
ATOM 631 N N . HIS A 1 82 ? -13.146 -3.476 -5.138 1.00 97.69 82 HIS A N 1
ATOM 632 C CA . HIS A 1 82 ? -13.225 -4.114 -3.831 1.00 97.69 82 HIS A CA 1
ATOM 633 C C . HIS A 1 82 ? -14.384 -3.511 -3.023 1.00 97.69 82 HIS A C 1
ATOM 635 O O . HIS A 1 82 ? -14.593 -2.292 -3.084 1.00 97.69 82 HIS A O 1
ATOM 641 N N . PRO A 1 83 ? -15.171 -4.314 -2.277 1.00 96.81 83 PRO A N 1
ATOM 642 C CA . PRO A 1 83 ? -16.310 -3.791 -1.534 1.00 96.81 83 PRO A CA 1
ATOM 643 C C . PRO A 1 83 ? -15.882 -2.675 -0.581 1.00 96.81 83 PRO A C 1
ATOM 645 O O . PRO A 1 83 ? -14.977 -2.843 0.227 1.00 96.81 83 PRO A O 1
ATOM 648 N N . ARG A 1 84 ? -16.563 -1.524 -0.625 1.00 94.44 84 ARG A N 1
ATOM 649 C CA . ARG A 1 84 ? -16.169 -0.344 0.174 1.00 94.44 84 ARG A CA 1
ATOM 650 C C . ARG A 1 84 ? -16.133 -0.599 1.682 1.00 94.44 84 ARG A C 1
ATOM 652 O O . ARG A 1 84 ? -15.367 0.053 2.376 1.00 94.44 84 ARG A O 1
ATOM 659 N N . ARG A 1 85 ? -16.973 -1.511 2.180 1.00 94.31 85 ARG A N 1
ATOM 660 C CA . ARG A 1 85 ? -16.984 -1.938 3.592 1.00 94.31 85 ARG A CA 1
ATOM 661 C C . ARG A 1 85 ? -15.746 -2.753 3.978 1.00 94.31 85 ARG A C 1
ATOM 663 O O . ARG A 1 85 ? -15.428 -2.836 5.155 1.00 94.31 85 ARG A O 1
ATOM 67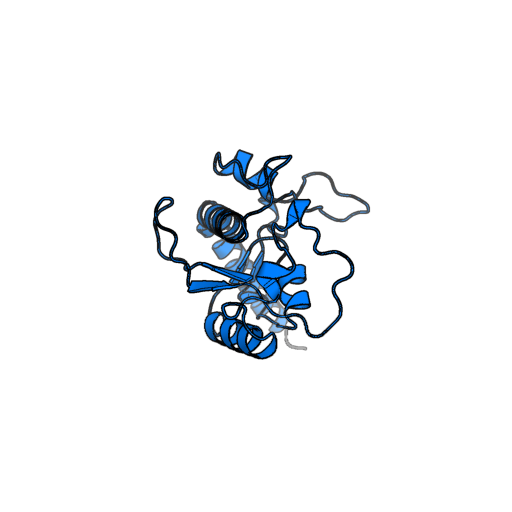0 N N . ASP A 1 86 ? -15.077 -3.323 2.980 1.00 97.00 86 ASP A N 1
ATOM 671 C CA . ASP A 1 86 ? -13.921 -4.192 3.130 1.00 97.00 86 ASP A CA 1
ATOM 672 C C . ASP A 1 86 ? -12.595 -3.439 2.870 1.00 97.00 86 ASP A C 1
ATOM 674 O O . ASP A 1 86 ? -11.523 -3.984 3.099 1.00 97.00 86 ASP A O 1
ATOM 678 N N . VAL A 1 87 ? -12.639 -2.145 2.514 1.00 97.81 87 VAL A N 1
ATOM 679 C CA . VAL A 1 87 ? -11.460 -1.286 2.272 1.00 97.81 87 VAL A CA 1
ATOM 680 C C . VAL A 1 87 ? -11.066 -0.467 3.507 1.00 97.81 87 VAL A C 1
ATOM 682 O O . VAL A 1 87 ? -11.872 0.303 4.030 1.00 97.81 87 VAL A O 1
ATOM 685 N N . ARG A 1 88 ? -9.793 -0.547 3.906 1.00 98.06 88 ARG A N 1
ATOM 686 C CA . ARG A 1 88 ? -9.138 0.251 4.960 1.00 98.06 88 ARG A CA 1
ATOM 687 C C . ARG A 1 88 ? -8.033 1.098 4.325 1.00 98.06 88 ARG A C 1
ATOM 689 O O . ARG A 1 88 ? -6.867 0.717 4.276 1.00 98.06 88 ARG A O 1
ATOM 696 N N . ASP A 1 89 ? -8.426 2.241 3.771 1.00 98.06 89 ASP A N 1
ATOM 697 C CA . ASP A 1 89 ? -7.508 3.161 3.092 1.00 98.06 89 ASP A CA 1
ATOM 698 C C . ASP A 1 89 ? -6.965 4.215 4.065 1.00 98.06 89 ASP A C 1
ATOM 700 O O . ASP A 1 89 ? -7.676 5.145 4.458 1.00 98.06 89 ASP A O 1
ATOM 704 N N . THR A 1 90 ? -5.696 4.075 4.449 1.00 98.00 90 THR A N 1
ATOM 705 C CA . THR A 1 90 ? -5.017 4.955 5.415 1.00 98.00 90 THR A CA 1
ATOM 706 C C . THR A 1 90 ? -4.916 6.403 4.930 1.00 98.00 90 THR A C 1
ATOM 708 O O . THR A 1 90 ? -4.852 7.313 5.750 1.00 98.00 90 THR A O 1
ATOM 711 N N . ALA A 1 91 ? -4.999 6.661 3.619 1.00 97.44 91 ALA A N 1
ATOM 712 C CA . ALA A 1 91 ? -5.036 8.022 3.079 1.00 97.44 91 ALA A CA 1
ATOM 713 C C . ALA A 1 91 ? -6.379 8.733 3.334 1.00 97.44 91 ALA A C 1
ATOM 715 O O . ALA A 1 91 ? -6.480 9.952 3.175 1.00 97.44 91 ALA A O 1
ATOM 716 N N . ARG A 1 92 ? -7.422 7.976 3.700 1.00 95.12 92 ARG A N 1
ATOM 717 C CA . ARG A 1 92 ? -8.789 8.467 3.927 1.00 95.12 92 ARG A CA 1
ATOM 718 C C . ARG A 1 92 ? -9.237 8.350 5.382 1.00 95.12 92 ARG A C 1
ATOM 720 O O . ARG A 1 92 ? -10.369 8.724 5.689 1.00 95.12 92 ARG A O 1
ATOM 727 N N . TYR A 1 93 ? -8.385 7.824 6.259 1.00 95.81 93 TYR A N 1
ATOM 728 C CA . TYR A 1 93 ? -8.679 7.743 7.681 1.00 95.81 93 TYR A CA 1
ATOM 729 C C . TYR A 1 93 ? -8.586 9.135 8.303 1.00 95.81 93 TYR A C 1
ATOM 731 O O . TYR A 1 93 ? -7.539 9.771 8.224 1.00 95.81 93 TYR A O 1
ATOM 739 N N . GLY A 1 94 ? -9.685 9.617 8.892 1.00 94.25 94 GLY A N 1
ATOM 740 C CA . GLY A 1 94 ? -9.821 10.995 9.381 1.00 94.25 94 GLY A CA 1
ATOM 741 C C . GLY A 1 94 ? -8.652 11.463 10.258 1.00 94.25 94 GLY A C 1
ATOM 742 O O . GLY A 1 94 ? -8.062 12.494 9.935 1.00 94.25 94 GLY A O 1
ATOM 743 N N . PRO A 1 95 ? -8.253 10.693 11.288 1.00 94.75 95 PRO A N 1
ATOM 744 C CA . PRO A 1 95 ? -7.099 11.013 12.135 1.00 94.75 95 PRO A CA 1
ATOM 745 C C . PRO A 1 95 ? -5.749 11.117 11.405 1.00 94.75 95 PRO A C 1
ATOM 747 O O . PRO A 1 95 ? -4.832 11.751 11.913 1.00 94.75 95 PRO A O 1
ATOM 750 N N . TYR A 1 96 ? -5.613 10.533 10.211 1.00 96.25 96 TYR A N 1
ATOM 751 C CA . TYR A 1 96 ? -4.409 10.636 9.373 1.00 96.25 96 TYR A CA 1
ATOM 752 C C . TYR A 1 96 ? -4.491 11.733 8.309 1.00 96.25 96 TYR A C 1
ATOM 754 O O . TYR A 1 96 ? -3.525 11.969 7.577 1.00 96.25 96 TYR A O 1
ATOM 762 N N . MET A 1 97 ? -5.628 12.417 8.186 1.00 95.38 97 MET A N 1
ATOM 763 C CA . MET A 1 97 ? -5.769 13.525 7.250 1.00 95.38 97 MET A CA 1
ATOM 764 C C . MET A 1 97 ? -5.137 14.799 7.815 1.00 95.38 97 MET A C 1
ATOM 766 O O . MET A 1 97 ? -4.956 14.973 9.018 1.00 95.38 97 MET A O 1
ATOM 770 N N . ARG A 1 98 ? -4.796 15.731 6.926 1.00 93.00 98 ARG A N 1
ATOM 771 C CA . ARG A 1 98 ? -4.327 17.058 7.331 1.00 93.00 98 ARG A CA 1
ATOM 772 C C . ARG A 1 98 ? -5.443 17.792 8.072 1.00 93.00 98 ARG A C 1
ATOM 774 O O . ARG A 1 98 ? -6.575 17.819 7.596 1.00 93.00 98 ARG A O 1
ATOM 781 N N . ALA A 1 99 ? -5.090 18.471 9.164 1.00 87.44 99 ALA A N 1
ATOM 782 C CA . ALA A 1 99 ? -6.025 19.312 9.914 1.00 87.44 99 ALA A CA 1
ATOM 783 C C . ALA A 1 99 ? -6.612 20.447 9.055 1.00 87.44 99 ALA A C 1
ATOM 785 O O . ALA A 1 99 ? -7.770 20.828 9.208 1.00 87.44 99 ALA A O 1
ATOM 786 N N . ARG A 1 100 ? -5.819 20.978 8.114 1.00 87.94 100 ARG A N 1
ATOM 787 C CA . ARG A 1 100 ? -6.257 22.034 7.198 1.00 87.94 100 ARG A CA 1
ATOM 788 C C . ARG A 1 100 ? -7.017 21.452 6.008 1.00 87.94 100 ARG A C 1
ATOM 790 O O . ARG A 1 100 ? -6.523 20.559 5.318 1.00 87.94 100 ARG A O 1
ATOM 797 N N . THR A 1 101 ? -8.171 22.038 5.710 1.00 87.06 101 THR A N 1
ATOM 798 C CA . THR A 1 101 ? -8.909 21.787 4.471 1.00 87.06 101 THR A CA 1
ATOM 799 C C . THR A 1 101 ? -8.425 22.711 3.353 1.00 87.06 101 THR A C 1
ATOM 801 O O . THR A 1 101 ? -8.033 23.854 3.583 1.00 87.06 101 THR A O 1
ATOM 804 N N . VAL A 1 102 ? -8.452 22.216 2.117 1.00 84.56 102 VAL A N 1
ATOM 805 C CA . VAL A 1 102 ? -8.188 23.008 0.907 1.00 84.56 102 VAL A CA 1
ATOM 806 C C . VAL A 1 102 ? -9.437 22.934 0.042 1.00 84.56 102 VAL A C 1
ATOM 808 O O . VAL A 1 102 ? -9.904 21.838 -0.272 1.00 84.56 102 VAL A O 1
ATOM 811 N N . GLY A 1 103 ? -10.033 24.087 -0.276 1.00 85.06 103 GLY A N 1
ATOM 812 C CA . GLY A 1 103 ? -11.300 24.148 -1.017 1.00 85.06 103 GLY A CA 1
ATOM 813 C C . GLY A 1 103 ? -12.436 23.374 -0.335 1.00 85.06 103 GLY A C 1
ATOM 814 O O . GLY A 1 103 ? -13.186 22.666 -1.004 1.00 85.06 103 GLY A O 1
ATOM 815 N N . GLY A 1 104 ? -12.499 23.413 1.002 1.00 86.06 104 GLY A N 1
ATOM 816 C CA . GLY A 1 104 ? -13.505 22.697 1.797 1.00 86.06 104 GLY A CA 1
ATOM 817 C C . GLY A 1 104 ? -13.305 21.178 1.889 1.00 86.06 104 GLY A C 1
ATOM 818 O O . GLY A 1 104 ? -14.140 20.492 2.471 1.00 86.06 104 GLY A O 1
ATOM 819 N N . ARG A 1 105 ? -12.211 20.629 1.342 1.00 84.81 105 ARG A N 1
ATOM 820 C CA . ARG A 1 105 ? -11.918 19.189 1.375 1.00 84.81 105 ARG A CA 1
ATOM 821 C C . ARG A 1 105 ? -10.711 18.886 2.252 1.00 84.81 105 ARG A C 1
ATOM 823 O O . ARG A 1 105 ? -9.666 19.529 2.119 1.00 84.81 105 ARG A O 1
ATOM 830 N N . LEU A 1 106 ? -10.851 17.877 3.112 1.00 89.44 106 LEU A N 1
ATOM 831 C CA . LEU A 1 106 ? -9.724 17.292 3.837 1.00 89.44 106 LEU A CA 1
ATOM 832 C C . LEU A 1 106 ? -8.714 16.715 2.844 1.00 89.44 106 LEU A C 1
ATOM 834 O O . LEU A 1 106 ? -9.087 16.156 1.812 1.00 89.44 106 LEU A O 1
ATOM 838 N N . GLN A 1 107 ? -7.436 16.860 3.174 1.00 93.56 107 GLN A N 1
ATOM 839 C CA . GLN A 1 107 ? -6.327 16.441 2.325 1.00 93.56 107 GLN A CA 1
ATOM 840 C C . GLN A 1 107 ? -5.601 15.260 2.961 1.00 93.56 107 GLN A C 1
ATOM 842 O O . GLN A 1 107 ? -5.355 15.262 4.168 1.00 93.56 107 GLN A O 1
ATOM 847 N N . SER A 1 108 ? -5.235 14.266 2.156 1.00 94.56 108 SER A N 1
ATOM 848 C CA . SER A 1 108 ? -4.433 13.144 2.635 1.00 94.56 108 SER A CA 1
ATOM 849 C C . SER A 1 108 ? -3.006 13.592 2.983 1.00 94.56 108 SER A C 1
ATOM 851 O O . SER A 1 108 ? -2.432 14.518 2.390 1.00 94.56 108 SER A O 1
ATOM 853 N N . ARG A 1 109 ? -2.423 12.942 3.991 1.00 96.69 109 ARG A N 1
ATOM 854 C CA . ARG A 1 109 ? -0.979 12.985 4.249 1.00 96.69 109 ARG A CA 1
ATOM 855 C C . ARG A 1 109 ? -0.273 11.950 3.374 1.00 96.69 109 ARG A C 1
ATOM 857 O O . ARG A 1 109 ? -0.904 11.000 2.925 1.00 96.69 109 ARG A O 1
ATOM 864 N N . LYS A 1 110 ? 1.026 12.138 3.117 1.00 96.44 110 LYS A N 1
ATOM 865 C CA . LYS A 1 110 ? 1.818 11.141 2.385 1.00 96.44 110 LYS A CA 1
ATOM 866 C C . LYS A 1 110 ? 2.099 9.953 3.301 1.00 96.44 110 LYS A C 1
ATOM 868 O O . LYS A 1 110 ? 2.344 10.153 4.489 1.00 96.44 110 LYS A O 1
ATOM 873 N N . LEU A 1 111 ? 2.146 8.750 2.730 1.00 97.50 111 LEU A N 1
ATOM 874 C CA . LEU A 1 111 ? 2.467 7.530 3.471 1.00 97.50 111 LEU A CA 1
ATOM 875 C C . LEU A 1 111 ? 3.787 7.650 4.238 1.00 97.50 111 LEU A C 1
ATOM 877 O O . LEU A 1 111 ? 3.818 7.347 5.422 1.00 97.50 111 LEU A O 1
ATOM 881 N N . LYS A 1 112 ? 4.848 8.156 3.596 1.00 96.62 112 LYS A N 1
ATOM 882 C CA . LYS A 1 112 ? 6.159 8.329 4.238 1.00 96.62 112 LYS A CA 1
ATOM 883 C C . LYS A 1 112 ? 6.121 9.233 5.474 1.00 96.62 112 LYS A C 1
ATOM 885 O O . LYS A 1 112 ? 6.769 8.920 6.461 1.00 96.62 112 LYS A O 1
ATOM 890 N N . ASP A 1 113 ? 5.320 10.301 5.432 1.00 97.06 113 ASP A N 1
ATOM 891 C CA . ASP A 1 113 ? 5.215 11.253 6.541 1.00 97.06 113 ASP A CA 1
ATOM 892 C C . ASP A 1 113 ? 4.490 10.591 7.727 1.00 97.06 113 ASP A C 1
ATOM 894 O O . ASP A 1 113 ? 4.846 10.815 8.876 1.00 97.06 113 ASP A O 1
ATOM 898 N N . LEU A 1 114 ? 3.464 9.775 7.448 1.00 97.75 114 LEU A N 1
ATOM 899 C CA . LEU A 1 114 ? 2.743 9.011 8.471 1.00 97.75 114 LEU A CA 1
ATOM 900 C C . LEU A 1 114 ? 3.597 7.874 9.038 1.00 97.75 114 LEU A C 1
ATOM 902 O O . LEU A 1 114 ? 3.595 7.656 10.242 1.00 97.75 114 LEU A O 1
ATOM 906 N N . ALA A 1 115 ? 4.319 7.151 8.184 1.00 97.12 115 ALA A N 1
ATOM 907 C CA . ALA A 1 115 ? 5.173 6.042 8.590 1.00 97.12 115 ALA A CA 1
ATOM 908 C C . ALA A 1 115 ? 6.320 6.516 9.494 1.00 97.12 115 ALA A C 1
ATOM 910 O O . ALA A 1 115 ? 6.613 5.871 10.499 1.00 97.12 115 ALA A O 1
ATOM 911 N N . GLU A 1 116 ? 6.931 7.660 9.182 1.00 96.94 116 GLU A N 1
ATOM 912 C CA . GLU A 1 116 ? 7.980 8.239 10.019 1.00 96.94 116 GLU A CA 1
ATOM 913 C C . GLU A 1 116 ? 7.423 8.723 11.365 1.00 96.94 116 GLU A C 1
ATOM 915 O O . GLU A 1 116 ? 7.970 8.369 12.404 1.00 96.94 116 GLU A O 1
ATOM 920 N N . GLU A 1 117 ? 6.309 9.462 11.365 1.00 96.38 117 GLU A N 1
ATOM 921 C CA . GLU A 1 117 ? 5.721 10.030 12.589 1.00 96.38 117 GLU A CA 1
ATOM 922 C C . GLU A 1 117 ? 5.120 8.973 13.523 1.00 96.38 117 GLU A C 1
ATOM 924 O O . GLU A 1 117 ? 5.327 9.029 14.731 1.00 96.38 117 GLU A O 1
ATOM 929 N N . MET A 1 118 ? 4.371 8.013 12.977 1.00 95.31 118 MET A N 1
ATOM 930 C CA . MET A 1 118 ? 3.582 7.069 13.776 1.00 95.31 118 MET A CA 1
ATOM 931 C C . MET A 1 118 ? 4.328 5.771 14.081 1.00 95.31 118 MET A C 1
ATOM 933 O O . MET A 1 118 ? 4.019 5.112 15.070 1.00 95.31 118 MET A O 1
ATOM 937 N N . LEU A 1 119 ? 5.262 5.369 13.213 1.00 94.75 119 LEU A N 1
ATOM 938 C CA . LEU A 1 119 ? 5.943 4.072 13.300 1.00 94.75 119 LEU A CA 1
ATOM 939 C C . LEU A 1 119 ? 7.467 4.206 13.437 1.00 94.75 119 LEU A C 1
ATOM 941 O O . LEU A 1 119 ? 8.145 3.197 13.616 1.00 94.75 119 LEU A O 1
ATOM 945 N N . GLY A 1 120 ? 8.031 5.412 13.294 1.00 95.31 120 GLY A N 1
ATOM 946 C CA . GLY A 1 120 ? 9.482 5.609 13.225 1.00 95.31 120 GLY A CA 1
ATOM 947 C C . GLY A 1 120 ? 10.131 5.007 11.970 1.00 95.31 120 GLY A C 1
ATOM 948 O O . GLY A 1 120 ? 11.347 4.812 11.937 1.00 95.31 120 GLY A O 1
ATOM 949 N N . LEU A 1 121 ? 9.348 4.685 10.931 1.00 93.56 121 LEU A N 1
ATOM 950 C CA . LEU A 1 121 ? 9.821 3.993 9.729 1.00 93.56 121 LEU A CA 1
ATOM 951 C C . LEU A 1 121 ? 10.150 4.974 8.597 1.00 93.56 121 LEU A C 1
ATOM 953 O O . LEU A 1 121 ? 9.279 5.666 8.073 1.00 93.56 121 LEU A O 1
ATOM 957 N N . LYS A 1 122 ? 11.410 4.971 8.146 1.00 94.25 122 LYS A N 1
ATOM 958 C CA . LYS A 1 122 ? 11.890 5.809 7.033 1.00 94.25 122 LYS A CA 1
ATOM 959 C C . LYS A 1 122 ? 11.799 5.097 5.682 1.00 94.25 122 LYS A C 1
ATOM 961 O O . LYS A 1 122 ? 12.778 4.513 5.208 1.00 94.25 122 LYS A O 1
ATOM 966 N N . ILE A 1 123 ? 10.638 5.202 5.042 1.00 94.19 123 ILE A N 1
ATOM 967 C CA . ILE A 1 123 ? 10.372 4.701 3.681 1.00 94.19 123 ILE A CA 1
ATOM 968 C C . ILE A 1 123 ? 10.498 5.814 2.625 1.00 94.19 123 ILE A C 1
ATOM 970 O O . ILE A 1 123 ? 10.509 6.998 2.961 1.00 94.19 123 ILE A O 1
ATOM 974 N N . GLN A 1 124 ? 10.561 5.447 1.338 1.00 92.81 124 GLN A N 1
ATOM 975 C CA . GLN A 1 124 ? 10.528 6.399 0.208 1.00 92.81 124 GLN A CA 1
ATOM 976 C C . GLN A 1 124 ? 11.596 7.511 0.300 1.00 92.81 124 GLN A C 1
ATOM 978 O O . GLN A 1 124 ? 11.322 8.702 0.105 1.00 92.81 124 GLN A O 1
ATOM 983 N N . GLN A 1 125 ? 12.822 7.122 0.662 1.00 91.31 125 GLN A N 1
ATOM 984 C CA . GLN A 1 125 ? 13.936 8.053 0.847 1.00 91.31 125 GLN A CA 1
ATOM 985 C C . GLN A 1 125 ? 14.305 8.745 -0.471 1.00 91.31 125 GLN A C 1
ATOM 987 O O . GLN A 1 125 ? 14.334 8.127 -1.534 1.00 91.31 125 GLN A O 1
ATOM 992 N N . VAL A 1 126 ? 14.627 10.037 -0.390 1.00 88.44 126 VAL A N 1
ATOM 993 C CA . VAL A 1 126 ? 15.018 10.839 -1.557 1.00 88.44 126 VAL A CA 1
ATOM 994 C C . VAL A 1 126 ? 16.249 10.223 -2.224 1.00 88.44 126 VAL A C 1
ATOM 996 O O . VAL A 1 126 ? 17.206 9.846 -1.553 1.00 88.44 126 VAL A O 1
ATOM 999 N N . GLY A 1 127 ? 16.215 10.112 -3.553 1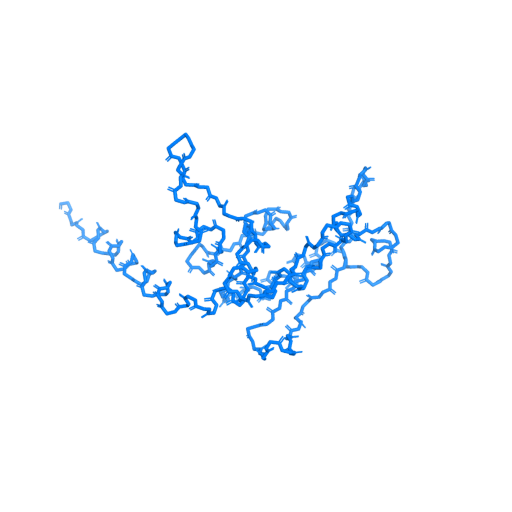.00 87.12 127 GLY A N 1
ATOM 1000 C CA . GLY A 1 127 ? 17.293 9.505 -4.338 1.00 87.12 127 GLY A CA 1
ATOM 1001 C C . GLY A 1 127 ? 17.263 7.974 -4.388 1.00 87.12 127 GLY A C 1
ATOM 1002 O O . GLY A 1 127 ? 18.104 7.385 -5.064 1.00 87.12 127 GLY A O 1
ATOM 1003 N N . LYS A 1 128 ? 16.297 7.321 -3.727 1.00 91.31 128 LYS A N 1
ATOM 1004 C CA . LYS A 1 128 ? 16.066 5.875 -3.818 1.00 91.31 128 LYS A CA 1
ATOM 1005 C C . LYS A 1 128 ? 14.693 5.593 -4.418 1.00 91.31 128 LYS A C 1
ATOM 1007 O O . LYS A 1 128 ? 13.722 6.290 -4.130 1.00 91.31 128 LYS A O 1
ATOM 1012 N N . SER A 1 129 ? 14.610 4.542 -5.227 1.00 92.56 129 SER A N 1
ATOM 1013 C CA . SER A 1 129 ? 13.321 4.023 -5.673 1.00 92.56 129 SER A CA 1
ATOM 1014 C C . SER A 1 129 ? 12.524 3.475 -4.493 1.00 92.56 129 SER A C 1
ATOM 1016 O O . SER A 1 129 ? 13.083 2.983 -3.512 1.00 92.56 129 SER A O 1
ATOM 1018 N N . HIS A 1 130 ? 11.209 3.539 -4.612 1.00 92.75 130 HIS A N 1
ATOM 1019 C CA . HIS A 1 130 ? 10.283 3.004 -3.636 1.00 92.75 130 HIS A CA 1
ATOM 1020 C C . HIS A 1 130 ? 10.243 1.477 -3.735 1.00 92.75 130 HIS A C 1
ATOM 1022 O O . HIS A 1 130 ? 10.455 0.897 -4.800 1.00 92.75 130 HIS A O 1
ATOM 1028 N N . SER A 1 131 ? 9.938 0.841 -2.611 1.00 94.56 131 SER A N 1
ATOM 1029 C CA . SER A 1 131 ? 9.703 -0.594 -2.503 1.00 94.56 131 SER A CA 1
ATOM 1030 C C . SER A 1 131 ? 8.219 -0.792 -2.228 1.00 94.56 131 SER A C 1
ATOM 1032 O O . SER A 1 131 ? 7.709 -0.344 -1.201 1.00 94.56 131 SER A O 1
ATOM 1034 N N . SER A 1 132 ? 7.505 -1.444 -3.146 1.00 94.75 132 SER A N 1
ATOM 1035 C CA . SER A 1 132 ? 6.069 -1.699 -2.985 1.00 94.75 132 SER A CA 1
ATOM 1036 C C . SER A 1 132 ? 5.765 -2.615 -1.797 1.00 94.75 132 SER A C 1
ATOM 1038 O O . SER A 1 132 ? 4.702 -2.487 -1.194 1.00 94.75 132 SER A O 1
ATOM 1040 N N . ILE A 1 133 ? 6.700 -3.495 -1.421 1.00 94.69 133 ILE A N 1
ATOM 1041 C CA . ILE A 1 133 ? 6.598 -4.322 -0.211 1.00 94.69 133 ILE A CA 1
ATOM 1042 C C . ILE A 1 133 ? 6.676 -3.448 1.046 1.00 94.69 133 ILE A C 1
ATOM 1044 O O . ILE A 1 133 ? 5.875 -3.629 1.964 1.00 94.69 133 ILE A O 1
ATOM 1048 N N . ASP A 1 134 ? 7.607 -2.491 1.093 1.00 94.25 134 ASP A N 1
ATOM 1049 C CA . ASP A 1 134 ? 7.753 -1.599 2.249 1.00 94.25 134 ASP A CA 1
ATOM 1050 C C . ASP A 1 134 ? 6.574 -0.644 2.389 1.00 94.25 134 ASP A C 1
ATOM 1052 O O . ASP A 1 134 ? 6.086 -0.437 3.499 1.00 94.25 134 ASP A O 1
ATOM 1056 N N . ASP A 1 135 ? 6.075 -0.119 1.271 1.00 95.81 135 ASP A N 1
ATOM 1057 C CA . ASP A 1 135 ? 4.894 0.740 1.250 1.00 95.81 135 ASP A CA 1
ATOM 1058 C C . ASP A 1 135 ? 3.642 -0.027 1.722 1.00 95.81 135 ASP A C 1
ATOM 1060 O O . ASP A 1 135 ? 2.898 0.460 2.580 1.00 95.81 135 ASP A O 1
ATOM 1064 N N . ALA A 1 136 ? 3.426 -1.254 1.229 1.00 95.81 136 ALA A N 1
ATOM 1065 C CA . ALA A 1 136 ? 2.328 -2.108 1.686 1.00 95.81 136 ALA A CA 1
ATOM 1066 C C . ALA A 1 136 ? 2.458 -2.441 3.183 1.00 95.81 136 ALA A C 1
ATOM 1068 O O . ALA A 1 136 ? 1.476 -2.368 3.923 1.00 95.81 136 ALA A O 1
ATOM 1069 N N . GLY A 1 137 ? 3.680 -2.740 3.634 1.00 94.88 137 GLY A N 1
ATOM 1070 C CA . GLY A 1 137 ? 4.006 -2.991 5.036 1.00 94.88 137 GLY A CA 1
ATOM 1071 C C . GLY A 1 137 ? 3.681 -1.803 5.928 1.00 94.88 137 GLY A C 1
ATOM 1072 O O . GLY A 1 137 ? 2.955 -1.948 6.904 1.00 94.88 137 GLY A O 1
ATOM 1073 N N . ALA A 1 138 ? 4.156 -0.612 5.570 1.00 96.06 138 ALA A N 1
ATOM 1074 C CA . ALA A 1 138 ? 3.898 0.601 6.335 1.00 96.06 138 ALA A CA 1
ATOM 1075 C C . ALA A 1 138 ? 2.398 0.918 6.426 1.00 96.06 138 ALA A C 1
ATOM 1077 O O . ALA A 1 138 ? 1.913 1.273 7.496 1.00 96.06 138 ALA A O 1
ATOM 1078 N N . ALA A 1 139 ? 1.639 0.751 5.337 1.00 97.19 139 ALA A N 1
ATOM 1079 C CA . ALA A 1 139 ? 0.191 0.957 5.364 1.00 97.19 139 ALA A CA 1
ATOM 1080 C C . ALA A 1 139 ? -0.532 -0.056 6.275 1.00 97.19 139 ALA A C 1
ATOM 1082 O O . ALA A 1 139 ? -1.461 0.321 6.992 1.00 97.19 139 ALA A O 1
ATOM 1083 N N . MET A 1 140 ? -0.094 -1.320 6.273 1.00 96.00 140 MET A N 1
ATOM 1084 C CA . MET A 1 140 ? -0.602 -2.363 7.170 1.00 96.00 140 MET A CA 1
ATOM 1085 C C . MET A 1 140 ? -0.319 -2.031 8.640 1.00 96.00 140 MET A C 1
ATOM 1087 O O . MET A 1 140 ? -1.225 -2.103 9.469 1.00 96.00 140 MET A O 1
ATOM 1091 N N . GLU A 1 141 ? 0.913 -1.631 8.957 1.00 95.25 141 GLU A N 1
ATOM 1092 C CA . GLU A 1 141 ? 1.324 -1.276 10.320 1.00 95.25 141 GLU A CA 1
ATOM 1093 C C . GLU A 1 141 ? 0.610 -0.017 10.827 1.00 95.25 141 GLU A C 1
ATOM 1095 O O . GLU A 1 141 ? 0.129 -0.000 11.958 1.00 95.25 141 GLU A O 1
ATOM 1100 N N . LEU A 1 142 ? 0.422 0.998 9.975 1.00 97.25 142 LEU A N 1
ATOM 1101 C CA . LEU A 1 142 ? -0.404 2.160 10.314 1.00 97.25 142 LEU A CA 1
ATOM 1102 C C . LEU A 1 142 ? -1.816 1.727 10.708 1.00 97.25 142 LEU A C 1
ATOM 1104 O O . LEU A 1 142 ? -2.311 2.112 11.761 1.00 97.25 142 LEU A O 1
ATOM 1108 N N . TYR A 1 143 ? -2.460 0.881 9.902 1.00 97.31 143 TYR A N 1
ATOM 1109 C CA . TYR A 1 143 ? -3.784 0.373 10.249 1.00 97.31 143 TYR A CA 1
ATOM 1110 C C . TYR A 1 143 ? -3.779 -0.440 11.553 1.00 97.31 143 TYR A C 1
ATOM 1112 O O . TYR A 1 143 ? -4.689 -0.261 12.357 1.00 97.31 143 TYR A O 1
ATOM 1120 N N . LYS A 1 144 ? -2.766 -1.284 11.805 1.00 95.50 144 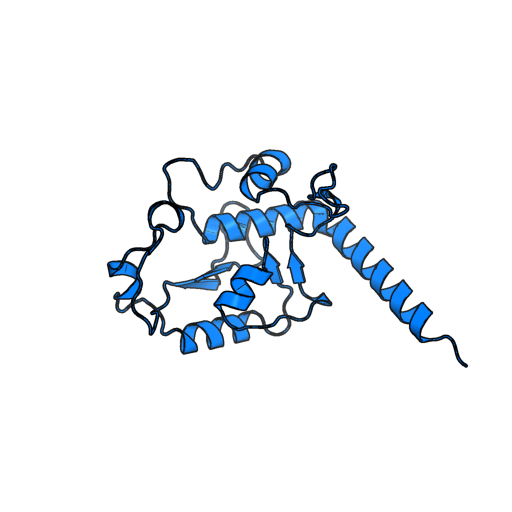LYS A N 1
ATOM 1121 C CA . LYS A 1 144 ? -2.642 -2.048 13.061 1.00 95.50 144 LYS A CA 1
ATOM 1122 C C . LYS A 1 144 ? -2.651 -1.135 14.291 1.00 95.50 144 LYS A C 1
ATOM 1124 O O . LYS A 1 144 ? -3.368 -1.446 15.238 1.00 95.50 144 LYS A O 1
ATOM 1129 N N . VAL A 1 145 ? -1.940 -0.003 14.248 1.00 95.75 145 VAL A N 1
ATOM 1130 C CA . VAL A 1 145 ? -1.872 0.969 15.360 1.00 95.75 145 VAL A CA 1
ATOM 1131 C C . VAL A 1 145 ? -3.248 1.523 15.737 1.00 95.75 145 VAL A C 1
ATOM 1133 O O . VAL A 1 145 ? -3.530 1.713 16.914 1.00 95.75 145 VAL A O 1
ATOM 1136 N N . VAL A 1 146 ? -4.117 1.774 14.757 1.00 96.75 146 VAL A N 1
ATOM 1137 C CA . VAL A 1 146 ? -5.429 2.417 14.976 1.00 96.75 146 VAL A CA 1
ATOM 1138 C C . VAL A 1 146 ? -6.611 1.466 14.785 1.00 96.75 146 VAL A C 1
ATOM 1140 O O . VAL A 1 146 ? -7.757 1.910 14.720 1.00 96.75 146 VAL A O 1
ATOM 1143 N N . ARG A 1 147 ? -6.354 0.159 14.663 1.00 96.31 147 ARG A N 1
ATOM 1144 C CA . ARG A 1 147 ? -7.350 -0.843 14.257 1.00 96.31 147 ARG A CA 1
ATOM 1145 C C . ARG A 1 147 ? -8.588 -0.810 15.139 1.00 96.31 147 ARG A C 1
ATOM 1147 O O . ARG A 1 147 ? -9.700 -0.848 14.622 1.00 96.31 147 ARG A O 1
ATOM 1154 N N . GLU A 1 148 ? -8.402 -0.784 16.455 1.00 97.19 148 GLU A N 1
ATOM 1155 C CA . GLU A 1 148 ? -9.526 -0.846 17.389 1.00 97.19 148 GLU A CA 1
ATOM 1156 C C . GLU A 1 148 ? -10.477 0.336 17.213 1.00 97.19 148 GLU A C 1
ATOM 1158 O O . GLU A 1 148 ? -11.688 0.144 17.097 1.00 97.19 148 GLU A O 1
ATOM 1163 N N . ASP A 1 149 ? -9.933 1.550 17.151 1.00 97.31 149 ASP A N 1
ATOM 1164 C CA . ASP A 1 149 ? -10.724 2.769 16.996 1.00 97.31 149 ASP A CA 1
ATOM 1165 C C . ASP A 1 149 ? -11.368 2.845 15.612 1.00 97.31 149 ASP A C 1
ATOM 1167 O O . ASP A 1 149 ? -12.557 3.159 15.494 1.00 97.31 149 ASP A O 1
ATOM 1171 N N . TRP A 1 150 ? -10.623 2.468 14.569 1.00 97.12 150 TRP A N 1
ATOM 1172 C CA . TRP A 1 150 ? -11.129 2.435 13.201 1.00 97.12 150 TRP A CA 1
ATOM 1173 C C . TRP A 1 150 ? -12.316 1.467 13.080 1.00 97.12 150 TRP A C 1
ATOM 1175 O O . TRP A 1 150 ? -13.382 1.840 12.580 1.00 97.12 150 TRP A O 1
ATOM 1185 N N . GLU A 1 151 ? -12.183 0.230 13.562 1.00 97.12 151 GLU A N 1
ATOM 1186 C CA . GLU A 1 151 ? -13.247 -0.771 13.443 1.00 97.12 151 GLU A CA 1
ATOM 1187 C C . GLU A 1 151 ? -14.473 -0.417 14.309 1.00 97.12 151 GLU A C 1
ATOM 1189 O O . GLU A 1 151 ? -15.609 -0.601 13.856 1.00 97.12 151 GLU A O 1
ATOM 1194 N N . LYS A 1 152 ? -14.287 0.196 15.491 1.00 96.00 152 LYS A N 1
ATOM 1195 C CA . LYS A 1 152 ? -15.394 0.759 16.295 1.00 96.00 152 LYS A CA 1
ATOM 1196 C C . LYS A 1 152 ? -16.146 1.854 15.530 1.00 96.00 152 LYS A C 1
ATOM 1198 O O . LYS A 1 152 ? -17.381 1.843 15.480 1.00 96.00 152 LYS A O 1
ATOM 1203 N N . GLU A 1 153 ? -15.428 2.780 14.893 1.00 94.25 153 GLU A N 1
ATOM 1204 C CA . GLU A 1 153 ? -16.024 3.863 14.102 1.00 94.25 153 GLU A CA 1
ATOM 1205 C C . GLU A 1 153 ? -16.829 3.320 12.907 1.00 94.25 153 GLU A C 1
ATOM 1207 O O . GLU A 1 153 ? -17.941 3.788 12.624 1.00 94.25 153 GLU A O 1
ATOM 1212 N N . LEU A 1 154 ? -16.297 2.309 12.213 1.00 93.00 154 LEU A N 1
ATOM 1213 C CA . LEU A 1 154 ? -16.984 1.650 11.101 1.00 93.00 154 LEU A CA 1
ATOM 1214 C C . LEU A 1 154 ? -18.262 0.946 11.560 1.00 93.00 154 LEU A C 1
ATOM 1216 O O . LEU A 1 154 ? -19.318 1.162 10.956 1.00 93.00 154 LEU A O 1
ATOM 1220 N N . ALA A 1 155 ? -18.197 0.161 12.638 1.00 92.25 155 ALA A N 1
ATOM 1221 C CA . ALA A 1 155 ? -19.358 -0.530 13.195 1.00 92.25 155 ALA A CA 1
ATOM 1222 C C . ALA A 1 155 ? -20.470 0.459 13.583 1.00 92.25 155 ALA A C 1
ATOM 1224 O O . ALA A 1 155 ? -21.634 0.284 13.207 1.00 92.25 155 ALA A O 1
ATOM 1225 N N . PHE A 1 156 ? -20.107 1.564 14.237 1.00 91.44 156 PHE A N 1
ATOM 1226 C CA . PHE A 1 156 ? -21.047 2.622 14.602 1.00 91.44 156 PHE A CA 1
ATOM 1227 C C . PHE A 1 156 ? -21.713 3.275 13.379 1.00 91.44 156 PHE A C 1
ATOM 1229 O O . PHE A 1 156 ? -22.933 3.474 13.344 1.00 91.44 156 PHE A O 1
ATOM 1236 N N . LYS A 1 157 ? -20.934 3.583 12.334 1.00 87.38 157 LYS A N 1
ATOM 1237 C CA . LYS A 1 157 ? -21.455 4.146 11.075 1.00 87.38 157 LYS A CA 1
ATOM 1238 C C . LYS A 1 157 ? -22.406 3.183 10.360 1.00 87.38 157 LYS A C 1
ATOM 1240 O O . LYS A 1 157 ? -23.409 3.634 9.797 1.00 87.38 157 LYS A O 1
ATOM 1245 N N . LEU A 1 158 ? -22.118 1.882 10.379 1.00 84.38 158 LEU A N 1
ATOM 1246 C CA . LEU A 1 158 ? -22.985 0.850 9.803 1.00 84.38 158 LEU A CA 1
ATOM 1247 C C . LEU A 1 158 ? -24.307 0.735 10.573 1.00 84.38 158 LEU A C 1
ATOM 1249 O O . LEU A 1 158 ? -25.370 0.770 9.948 1.00 84.38 158 LEU A O 1
ATOM 1253 N N . GLY A 1 159 ? -24.259 0.721 11.910 1.00 80.88 159 GLY A N 1
ATOM 1254 C CA . GLY A 1 159 ? -25.454 0.717 12.761 1.00 80.88 159 GLY A CA 1
ATOM 1255 C C . GLY A 1 159 ? -26.370 1.920 12.502 1.00 80.88 159 GLY A C 1
ATOM 1256 O O . GLY A 1 159 ? -27.580 1.766 12.322 1.00 80.88 159 GLY A O 1
ATOM 1257 N N . LYS A 1 160 ? -25.797 3.123 12.351 1.00 76.44 160 LYS A N 1
ATOM 1258 C CA . LYS A 1 160 ? -26.563 4.333 11.994 1.00 76.44 160 LYS A CA 1
ATOM 1259 C C . LYS A 1 160 ? -27.232 4.250 10.619 1.00 76.44 160 LYS A C 1
ATOM 1261 O O . LYS A 1 160 ? -28.348 4.746 10.456 1.00 76.44 160 LYS A O 1
ATOM 1266 N N . LYS A 1 161 ? -26.576 3.655 9.616 1.00 73.56 161 LYS A N 1
ATOM 1267 C CA . LYS A 1 161 ? -27.165 3.486 8.274 1.00 73.56 161 LYS A CA 1
ATOM 1268 C C . LYS A 1 161 ? -28.329 2.495 8.278 1.00 73.56 161 LYS A C 1
ATOM 1270 O O . LYS A 1 161 ? -29.343 2.780 7.642 1.00 73.56 161 LYS A O 1
ATOM 1275 N N . ALA A 1 162 ? -28.214 1.395 9.022 1.00 72.62 162 ALA A N 1
ATOM 1276 C CA . ALA A 1 162 ? -29.297 0.423 9.191 1.00 72.62 162 ALA A CA 1
ATOM 1277 C C . ALA A 1 162 ? -30.516 1.028 9.917 1.00 72.62 162 ALA A C 1
ATOM 1279 O O . ALA A 1 162 ? -31.654 0.750 9.554 1.00 72.62 162 ALA A O 1
ATOM 1280 N N . GLY A 1 163 ? -30.295 1.914 10.896 1.00 66.06 163 GLY A N 1
ATOM 1281 C CA . GLY A 1 163 ? -31.379 2.639 11.574 1.00 66.06 163 GLY A CA 1
ATOM 1282 C C . GLY A 1 163 ? -32.090 3.672 10.688 1.00 66.06 163 GLY A C 1
ATOM 1283 O O . GLY A 1 163 ? -33.303 3.831 10.779 1.00 66.06 163 GLY A O 1
ATOM 1284 N N . LYS A 1 164 ? -31.366 4.356 9.787 1.00 62.88 164 LYS A N 1
ATOM 1285 C CA . LYS A 1 164 ? -31.954 5.346 8.860 1.00 62.88 164 LYS A CA 1
ATOM 1286 C C . LYS A 1 164 ? -32.764 4.730 7.716 1.00 62.88 164 LYS A C 1
ATOM 1288 O O . LYS A 1 164 ? -33.675 5.379 7.221 1.00 62.88 164 LYS A O 1
ATOM 1293 N N . SER A 1 165 ? -32.440 3.507 7.302 1.00 60.41 165 SER A N 1
ATOM 1294 C CA . SER A 1 165 ? -33.135 2.786 6.221 1.00 60.41 165 SER A CA 1
ATOM 1295 C C . SER A 1 165 ? -34.435 2.103 6.673 1.00 60.41 165 SER A C 1
ATOM 1297 O O . SER A 1 165 ? -35.152 1.560 5.844 1.00 60.41 165 SER A O 1
ATOM 1299 N N . ARG A 1 166 ? -34.759 2.158 7.974 1.00 58.47 166 ARG A N 1
ATOM 1300 C CA . ARG A 1 166 ? -35.942 1.540 8.593 1.00 58.47 166 ARG A CA 1
ATOM 1301 C C . ARG A 1 166 ? -37.087 2.510 8.914 1.00 58.47 166 ARG A C 1
ATOM 1303 O O . ARG A 1 166 ? -38.013 2.109 9.607 1.00 58.47 166 ARG A O 1
ATOM 1310 N N . LYS A 1 167 ? -37.052 3.768 8.457 1.00 45.59 167 LYS A N 1
ATOM 1311 C CA . LYS A 1 167 ? -38.215 4.661 8.611 1.00 45.59 167 LYS A CA 1
ATOM 1312 C C . LYS A 1 167 ? -39.304 4.241 7.609 1.00 45.59 167 LYS A C 1
ATOM 1314 O O . LYS A 1 167 ? -39.029 4.338 6.414 1.00 45.59 167 LYS A O 1
ATOM 1319 N N . PRO A 1 168 ? -40.480 3.761 8.057 1.00 56.03 168 PRO A N 1
ATOM 1320 C CA . PRO A 1 168 ? -41.599 3.527 7.158 1.00 56.03 168 PRO A CA 1
ATOM 1321 C C . PRO A 1 168 ? -42.168 4.875 6.696 1.00 56.03 168 PRO A C 1
ATOM 1323 O O . PRO A 1 168 ? -42.066 5.869 7.424 1.00 56.03 168 PRO A O 1
ATOM 1326 N N . VAL A 1 169 ? -42.692 4.889 5.468 1.00 54.88 169 VAL A N 1
ATOM 1327 C CA . VAL A 1 169 ? -43.560 5.954 4.939 1.00 54.88 169 VAL A CA 1
ATOM 1328 C C . VAL A 1 169 ? -44.913 5.856 5.625 1.00 54.88 169 VAL A C 1
ATOM 1330 O O . VAL A 1 169 ? -45.366 4.703 5.811 1.00 54.88 169 VAL A O 1
#

pLDDT: mean 91.33, std 10.38, range [45.59, 98.44]

Foldseek 3Di:
DWDWDLDDDLVDIHTPDDAAEADPDDDPDPVCQAAVDDPCRNPDPRHHYLVVVLVSVCVVQPPAAAWAAPCVVVCVVSVHDDPPLRYHHLQPPPVQWDPDDDPNHTGGDDLQVCLCVPPVDHARDRRDYGDPVVRNSSRSVSCVVCVVVVVVVSVVVVVVVVVVVPDDD